Protein AF-A0A1G6QMM0-F1 (afdb_monomer_lite)

Foldseek 3Di:
DALVLLVVLQVVLQVQLVVQCVVVVHDPVDPVSVVSSVVSSVVSSCVVQPPDDVVVSVCNNCDDPPNVVPPDDD

pLDDT: mean 82.35, std 16.69, range [43.84, 97.44]

Secondary structure (DSSP, 8-state):
--HHHHHHHHHHHHHHHHHHHHHTT--TTSHHHHHHHHHHHHHHHHHHHTT--HHHHHHHHH-SGGGSSTT---

Organism: NCBI:txid416944

Sequence (74 aa):
MERKKAEHILLEAGEIADLVLNGFDMTMETHAGRALYDRAFTAYLHKEIGDLPVAELYDALNGAPDAFMATTPS

Radius of gyration: 15.38 Å; chains: 1; bounding box: 45×34×32 Å

Structure (mmCIF, N/CA/C/O backbone):
data_AF-A0A1G6QMM0-F1
#
_entry.id   AF-A0A1G6QMM0-F1
#
loop_
_atom_site.group_PDB
_atom_site.id
_atom_site.type_symbol
_atom_site.label_atom_id
_atom_site.label_alt_id
_atom_site.label_comp_id
_atom_site.label_asym_id
_atom_site.label_entity_id
_atom_site.label_seq_id
_atom_site.pdbx_PDB_ins_code
_atom_site.Cartn_x
_atom_site.Cartn_y
_atom_site.Cartn_z
_atom_site.occupancy
_atom_site.B_iso_or_equiv
_atom_site.auth_seq_id
_atom_site.auth_comp_id
_atom_site.auth_asym_id
_atom_site.auth_atom_id
_atom_site.pdbx_PDB_model_num
ATOM 1 N N . MET A 1 1 ? -11.436 -3.604 14.450 1.00 74.88 1 MET A N 1
ATOM 2 C CA . MET A 1 1 ? -10.149 -2.864 14.401 1.00 74.88 1 MET A CA 1
ATOM 3 C C . MET A 1 1 ? -10.398 -1.397 14.755 1.00 74.88 1 MET A C 1
ATOM 5 O O . MET A 1 1 ? -11.481 -0.916 14.461 1.00 74.88 1 MET A O 1
ATOM 9 N N . GLU A 1 2 ? -9.462 -0.687 15.399 1.00 83.12 2 GLU A N 1
ATOM 10 C CA . GLU A 1 2 ? -9.606 0.764 15.637 1.00 83.12 2 GLU A CA 1
ATOM 11 C C . GLU A 1 2 ? -9.252 1.576 14.383 1.00 83.12 2 GLU A C 1
ATOM 13 O O . GLU A 1 2 ? -8.271 1.260 13.708 1.00 83.12 2 GLU A O 1
ATOM 18 N N . ARG A 1 3 ? -9.985 2.665 14.116 1.00 80.81 3 ARG A N 1
ATOM 19 C CA . ARG A 1 3 ? -9.770 3.545 12.954 1.00 80.81 3 ARG A CA 1
ATOM 20 C C . ARG A 1 3 ? -8.319 4.005 12.800 1.00 80.81 3 ARG A C 1
ATOM 22 O O . ARG A 1 3 ? -7.750 3.865 11.729 1.00 80.81 3 ARG A O 1
ATOM 29 N N . LYS A 1 4 ? -7.692 4.483 13.882 1.00 83.88 4 LYS A N 1
ATOM 30 C CA . LYS A 1 4 ? -6.290 4.942 13.854 1.00 83.88 4 LYS A CA 1
ATOM 31 C C . LYS A 1 4 ? -5.319 3.837 13.436 1.00 83.88 4 LYS A C 1
ATOM 33 O O . LYS A 1 4 ? -4.342 4.107 12.749 1.00 83.88 4 LYS A O 1
ATOM 38 N N . LYS A 1 5 ? -5.592 2.592 13.840 1.00 85.25 5 LYS A N 1
ATOM 39 C CA . LYS A 1 5 ? -4.786 1.433 13.444 1.00 85.25 5 LYS A CA 1
ATOM 40 C C . LYS A 1 5 ? -4.991 1.107 11.962 1.00 85.25 5 LYS A C 1
ATOM 42 O O . LYS A 1 5 ? -4.015 0.846 11.274 1.00 85.25 5 LYS A O 1
ATOM 47 N N . ALA A 1 6 ? -6.231 1.163 11.476 1.00 85.06 6 ALA A N 1
ATOM 48 C CA . ALA A 1 6 ? -6.540 0.972 10.060 1.00 85.06 6 ALA A CA 1
ATOM 49 C C . ALA A 1 6 ? -5.864 2.032 9.170 1.00 85.06 6 ALA A C 1
ATOM 51 O O . ALA A 1 6 ? -5.234 1.686 8.175 1.00 85.06 6 ALA A O 1
ATOM 52 N N . GLU A 1 7 ? -5.936 3.308 9.563 1.00 86.81 7 GLU A N 1
ATOM 53 C CA . GLU A 1 7 ? -5.268 4.420 8.871 1.00 86.81 7 GLU A CA 1
ATOM 54 C C . GLU A 1 7 ? -3.749 4.215 8.819 1.00 86.81 7 GLU A C 1
ATOM 56 O O . GLU A 1 7 ? -3.146 4.341 7.757 1.00 86.81 7 GLU A O 1
ATOM 61 N N . HIS A 1 8 ? -3.136 3.845 9.946 1.00 90.88 8 HIS A N 1
ATOM 62 C CA . HIS A 1 8 ? -1.696 3.607 10.018 1.00 90.88 8 HIS A CA 1
ATOM 63 C C . HIS A 1 8 ? -1.242 2.460 9.106 1.00 90.88 8 HIS A C 1
ATOM 65 O O . HIS A 1 8 ? -0.300 2.639 8.341 1.00 90.88 8 HIS A O 1
ATOM 71 N N . ILE A 1 9 ? -1.955 1.330 9.116 1.00 89.81 9 ILE A N 1
ATOM 72 C CA . ILE A 1 9 ? -1.637 0.168 8.272 1.00 89.81 9 ILE A CA 1
ATOM 73 C C . ILE A 1 9 ? -1.691 0.528 6.781 1.00 89.81 9 ILE A C 1
ATOM 75 O O . ILE A 1 9 ? -0.841 0.087 6.013 1.00 89.81 9 ILE A O 1
ATOM 79 N N . LEU A 1 10 ? -2.669 1.333 6.357 1.00 90.62 10 LEU A N 1
ATOM 80 C CA . LEU A 1 10 ? -2.795 1.745 4.955 1.00 90.62 10 LEU A CA 1
ATOM 81 C C . LEU A 1 10 ? -1.696 2.719 4.528 1.00 90.62 10 LEU A C 1
ATOM 83 O O . LEU A 1 10 ? -1.211 2.622 3.402 1.00 90.62 10 LEU A O 1
ATOM 87 N N . LEU A 1 11 ? -1.298 3.635 5.416 1.00 93.19 11 LEU A N 1
ATOM 88 C CA . LEU A 1 11 ? -0.174 4.536 5.166 1.00 93.19 11 LEU A CA 1
ATOM 89 C C . LEU A 1 11 ? 1.131 3.748 5.021 1.00 93.19 11 LEU A C 1
ATOM 91 O O . LEU A 1 11 ? 1.817 3.904 4.015 1.00 93.19 11 LEU A O 1
ATOM 95 N N . GLU A 1 12 ? 1.426 2.844 5.957 1.00 94.25 12 GLU A N 1
ATOM 96 C CA . GLU A 1 12 ? 2.634 2.012 5.892 1.00 94.25 12 GLU A CA 1
ATOM 97 C C . GLU A 1 12 ? 2.629 1.087 4.665 1.00 94.25 12 GLU A C 1
ATOM 99 O O . GLU A 1 12 ? 3.645 0.960 3.982 1.00 94.25 12 GLU A O 1
ATOM 104 N N . ALA A 1 13 ? 1.482 0.491 4.318 1.00 92.88 13 ALA A N 1
ATOM 105 C CA . ALA A 1 13 ? 1.349 -0.307 3.100 1.00 92.88 13 ALA A CA 1
ATOM 106 C C . ALA A 1 13 ? 1.672 0.513 1.841 1.00 92.88 13 ALA A C 1
ATOM 108 O O . ALA A 1 13 ? 2.349 0.014 0.938 1.00 92.88 13 ALA A O 1
ATOM 109 N N . GLY A 1 14 ? 1.213 1.768 1.792 1.00 93.50 14 GLY A N 1
ATOM 110 C CA . GLY A 1 14 ? 1.510 2.705 0.710 1.00 93.50 14 GLY A CA 1
ATOM 111 C C . GLY A 1 14 ? 2.996 3.050 0.630 1.00 93.50 14 GLY A C 1
ATOM 112 O O . GLY A 1 14 ? 3.589 2.923 -0.439 1.00 93.50 14 GLY A O 1
ATOM 113 N N . GLU A 1 15 ? 3.615 3.396 1.760 1.00 96.56 15 GLU A N 1
ATOM 114 C CA . GLU A 1 15 ? 5.046 3.723 1.838 1.00 96.56 15 GLU A CA 1
ATOM 115 C C . GLU A 1 15 ? 5.933 2.552 1.393 1.00 96.56 15 GLU A C 1
ATOM 117 O O . GLU A 1 15 ? 6.904 2.739 0.654 1.00 96.56 15 GLU A O 1
ATOM 122 N N . ILE A 1 16 ? 5.587 1.326 1.792 1.00 95.94 16 ILE A N 1
ATOM 123 C CA . ILE A 1 16 ? 6.313 0.121 1.378 1.00 95.94 16 ILE A CA 1
ATOM 124 C C . ILE A 1 16 ? 6.117 -0.158 -0.115 1.00 95.94 16 ILE A C 1
ATOM 126 O O . ILE A 1 16 ? 7.081 -0.506 -0.803 1.00 95.94 16 ILE A O 1
ATOM 130 N N . ALA A 1 17 ? 4.903 0.002 -0.639 1.00 95.62 17 ALA A N 1
ATOM 131 C CA . ALA A 1 17 ? 4.638 -0.191 -2.060 1.00 95.62 17 ALA A CA 1
ATOM 132 C C . ALA A 1 17 ? 5.377 0.842 -2.933 1.00 95.62 17 ALA A C 1
ATOM 134 O O . ALA A 1 17 ? 5.948 0.473 -3.965 1.00 95.62 17 ALA A O 1
ATOM 135 N N . ASP A 1 18 ? 5.457 2.095 -2.483 1.00 95.44 18 ASP A N 1
ATOM 136 C CA . ASP A 1 18 ? 6.249 3.147 -3.128 1.00 95.44 18 ASP A CA 1
ATOM 137 C C . ASP A 1 18 ? 7.755 2.867 -3.043 1.00 95.44 18 ASP A C 1
ATOM 139 O O . ASP A 1 18 ? 8.477 3.034 -4.030 1.00 95.44 18 ASP A O 1
ATOM 143 N N . LEU A 1 19 ? 8.251 2.378 -1.901 1.00 96.81 19 LEU A N 1
ATOM 144 C CA . LEU A 1 19 ? 9.649 1.958 -1.761 1.00 96.81 19 LEU A CA 1
ATOM 145 C C . LEU A 1 19 ? 10.003 0.845 -2.757 1.00 96.81 19 LEU A C 1
ATOM 147 O O . LEU A 1 19 ? 11.062 0.895 -3.387 1.00 96.81 19 LEU A O 1
ATOM 151 N N . VAL A 1 20 ? 9.121 -0.144 -2.923 1.00 96.12 20 VAL A N 1
ATOM 152 C CA . VAL A 1 20 ? 9.309 -1.237 -3.887 1.00 96.12 20 VAL A CA 1
ATOM 153 C C . VAL A 1 20 ? 9.310 -0.702 -5.318 1.00 96.12 20 VAL A C 1
ATOM 155 O O . VAL A 1 20 ? 10.230 -1.022 -6.068 1.00 96.12 20 VAL A O 1
ATOM 158 N N . LEU A 1 21 ? 8.341 0.137 -5.696 1.00 96.62 21 LEU A N 1
ATOM 159 C CA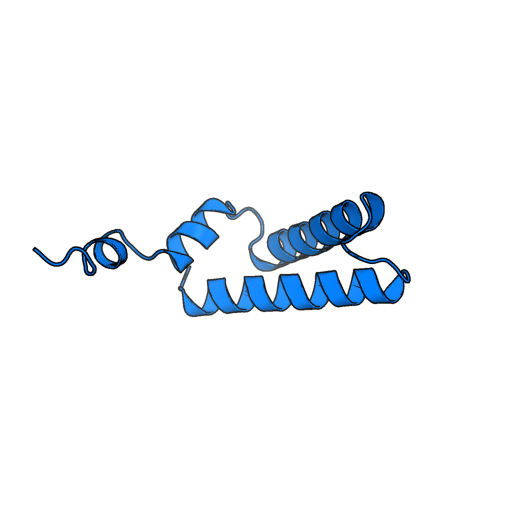 . LEU A 1 21 ? 8.312 0.779 -7.018 1.00 96.62 21 LEU A CA 1
ATOM 160 C C . LEU A 1 21 ? 9.630 1.490 -7.338 1.00 96.62 21 LEU A C 1
ATOM 162 O O . LEU A 1 21 ? 10.237 1.224 -8.377 1.00 96.62 21 LEU A O 1
ATOM 166 N N . ASN A 1 22 ? 10.093 2.330 -6.412 1.00 95.25 22 ASN A N 1
ATOM 167 C CA . ASN A 1 22 ? 11.335 3.079 -6.563 1.00 95.25 22 ASN A CA 1
ATOM 168 C C . ASN A 1 22 ? 12.555 2.150 -6.658 1.00 95.25 22 ASN A C 1
ATOM 170 O O . ASN A 1 22 ? 13.451 2.387 -7.465 1.00 95.25 22 ASN A O 1
ATOM 174 N N . GLY A 1 23 ? 12.587 1.063 -5.880 1.00 95.62 23 GLY A N 1
ATOM 175 C CA . GLY A 1 23 ? 13.674 0.080 -5.915 1.00 95.62 23 GLY A CA 1
ATOM 176 C C . GLY A 1 23 ? 13.809 -0.658 -7.252 1.00 95.62 23 GLY A C 1
ATOM 177 O O . GLY A 1 23 ? 14.906 -1.096 -7.597 1.00 95.62 23 GLY A O 1
ATOM 178 N N . PHE A 1 24 ? 12.720 -0.771 -8.014 1.00 95.12 24 PHE A N 1
ATOM 179 C CA . PHE A 1 24 ? 12.709 -1.366 -9.353 1.00 95.12 24 PHE A CA 1
ATOM 180 C C . PHE A 1 24 ? 12.754 -0.331 -10.488 1.00 95.12 24 PHE A C 1
ATOM 182 O O . PHE A 1 24 ? 12.612 -0.723 -11.646 1.00 95.12 24 PHE A O 1
ATOM 189 N N . ASP A 1 25 ? 12.952 0.955 -10.174 1.00 95.88 25 ASP A N 1
ATOM 190 C CA . ASP A 1 25 ? 12.894 2.070 -11.134 1.00 95.88 25 ASP A CA 1
ATOM 191 C C . ASP A 1 25 ? 11.592 2.053 -11.961 1.00 95.88 25 ASP A C 1
ATOM 193 O O . ASP A 1 25 ? 11.565 2.212 -13.184 1.00 95.88 25 ASP A O 1
ATOM 197 N N . MET A 1 26 ? 10.480 1.762 -11.279 1.00 95.56 26 MET A N 1
ATOM 198 C CA . MET A 1 26 ? 9.146 1.678 -11.865 1.00 95.56 26 MET A CA 1
ATOM 199 C C . MET A 1 26 ? 8.241 2.788 -11.342 1.00 95.56 26 MET A C 1
ATOM 201 O O . MET A 1 26 ? 8.397 3.290 -10.234 1.00 95.56 26 MET A O 1
ATOM 205 N N . THR A 1 27 ? 7.217 3.116 -12.130 1.00 94.69 27 THR A N 1
ATOM 206 C CA . THR A 1 27 ? 6.198 4.105 -11.766 1.00 94.69 27 THR A CA 1
ATOM 207 C C . THR A 1 27 ? 4.791 3.550 -11.975 1.00 94.69 27 THR A C 1
ATOM 209 O O . THR A 1 27 ? 4.556 2.696 -12.841 1.00 94.69 27 THR A O 1
ATOM 212 N N . MET A 1 28 ? 3.815 4.091 -11.239 1.00 94.88 28 MET A N 1
ATOM 213 C CA . MET A 1 28 ? 2.390 3.773 -11.418 1.00 94.88 28 MET A CA 1
ATOM 214 C C . MET A 1 28 ? 1.806 4.242 -12.766 1.00 94.88 28 MET A C 1
ATOM 216 O O . MET A 1 28 ? 0.656 3.935 -13.083 1.00 94.88 28 MET A O 1
ATOM 220 N N . GLU A 1 29 ? 2.561 4.963 -13.596 1.00 96.56 29 GLU A N 1
ATOM 221 C CA . GLU A 1 29 ? 2.110 5.362 -14.936 1.00 96.56 29 GLU A CA 1
ATOM 222 C C . GLU A 1 29 ? 2.060 4.161 -15.890 1.00 96.56 29 GLU A C 1
ATOM 224 O O . GLU A 1 29 ? 1.223 4.086 -16.796 1.00 96.56 29 GLU A O 1
ATOM 229 N N . THR A 1 30 ? 2.887 3.148 -15.625 1.00 95.81 30 THR A N 1
ATOM 230 C CA . THR A 1 30 ? 2.935 1.913 -16.408 1.00 95.81 30 THR A CA 1
ATOM 231 C C . THR A 1 30 ? 2.025 0.832 -15.827 1.00 95.81 30 THR A C 1
ATOM 233 O O . THR A 1 30 ? 1.774 0.767 -14.624 1.00 95.81 30 THR A O 1
ATOM 236 N N . HIS A 1 31 ? 1.551 -0.079 -16.681 1.00 96.56 31 HIS A N 1
ATOM 237 C CA . HIS A 1 31 ? 0.783 -1.238 -16.220 1.00 96.56 31 HIS A CA 1
ATOM 238 C C . HIS A 1 31 ? 1.613 -2.143 -15.294 1.00 96.56 31 HIS A C 1
ATOM 240 O O . HIS A 1 31 ? 1.101 -2.645 -14.297 1.00 96.56 31 HIS A O 1
ATOM 246 N N . ALA A 1 32 ? 2.896 -2.342 -15.612 1.00 94.31 32 ALA A N 1
ATOM 247 C CA . ALA A 1 32 ? 3.800 -3.156 -14.805 1.00 94.31 32 ALA A CA 1
ATOM 248 C C . ALA A 1 32 ? 4.019 -2.552 -13.411 1.00 94.31 32 ALA A C 1
ATOM 250 O O . ALA A 1 32 ? 3.918 -3.274 -12.423 1.00 94.31 32 ALA A O 1
ATOM 251 N N . GLY A 1 33 ? 4.225 -1.235 -13.322 1.00 96.50 33 GLY A N 1
ATOM 252 C CA . GLY A 1 33 ? 4.376 -0.555 -12.040 1.00 96.50 33 GLY A CA 1
ATOM 253 C C . GLY A 1 33 ? 3.099 -0.577 -11.202 1.00 96.50 33 GLY A C 1
ATOM 254 O O . GLY A 1 33 ? 3.170 -0.905 -10.024 1.00 96.50 33 GLY A O 1
ATOM 255 N N . ARG A 1 34 ? 1.910 -0.365 -11.789 1.00 97.44 34 ARG A N 1
ATOM 256 C CA . ARG A 1 34 ? 0.641 -0.531 -11.042 1.00 97.44 34 ARG A CA 1
ATOM 257 C C . ARG A 1 34 ? 0.470 -1.942 -10.490 1.00 97.44 34 ARG A C 1
ATOM 259 O O . ARG A 1 34 ? 0.082 -2.103 -9.341 1.00 97.44 34 ARG A O 1
ATOM 266 N N . ALA A 1 35 ? 0.793 -2.957 -11.291 1.00 96.69 35 ALA A N 1
ATOM 267 C CA . ALA A 1 35 ? 0.722 -4.346 -10.849 1.00 96.69 35 ALA A CA 1
ATOM 268 C C . ALA A 1 35 ? 1.744 -4.660 -9.742 1.00 96.69 35 ALA A C 1
ATOM 270 O O . ALA A 1 35 ? 1.462 -5.467 -8.860 1.00 96.69 35 ALA A O 1
ATOM 271 N N . LEU A 1 36 ? 2.931 -4.047 -9.783 1.00 95.81 36 LEU A N 1
ATOM 272 C CA . LEU A 1 36 ? 3.941 -4.194 -8.737 1.00 95.81 36 LEU A CA 1
ATOM 273 C C . LEU A 1 36 ? 3.508 -3.507 -7.435 1.00 95.81 36 LEU A C 1
ATOM 275 O O . LEU A 1 36 ? 3.600 -4.126 -6.376 1.00 95.81 36 LEU A O 1
ATOM 279 N N . TYR A 1 37 ? 2.990 -2.281 -7.529 1.00 96.25 37 TYR A N 1
ATOM 280 C CA . TYR A 1 37 ? 2.441 -1.531 -6.400 1.00 96.25 37 TYR A CA 1
ATOM 281 C C . TYR A 1 37 ? 1.333 -2.315 -5.701 1.00 96.25 37 TYR A C 1
ATOM 283 O O . TYR A 1 37 ? 1.430 -2.584 -4.510 1.00 96.25 37 TYR A O 1
ATOM 291 N N . ASP A 1 38 ? 0.327 -2.759 -6.458 1.00 94.56 38 ASP A N 1
AT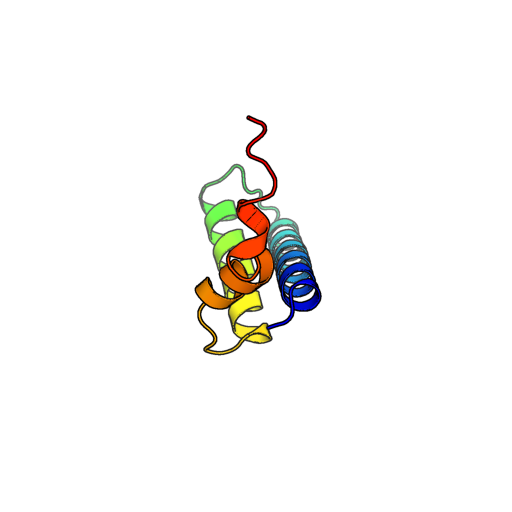OM 292 C CA . ASP A 1 38 ? -0.830 -3.485 -5.927 1.00 94.56 38 ASP A CA 1
ATOM 293 C C . ASP A 1 38 ? -0.420 -4.783 -5.213 1.00 94.56 38 ASP A C 1
ATOM 295 O O . ASP A 1 38 ? -0.896 -5.091 -4.119 1.00 94.56 38 ASP A O 1
ATOM 299 N N . ARG A 1 39 ? 0.551 -5.513 -5.778 1.00 93.88 39 ARG A N 1
ATOM 300 C CA . ARG A 1 39 ? 1.117 -6.712 -5.143 1.00 93.88 39 ARG A CA 1
ATOM 301 C C . ARG A 1 39 ? 1.843 -6.390 -3.843 1.00 93.88 39 ARG A C 1
ATOM 303 O O . ARG A 1 39 ? 1.643 -7.107 -2.867 1.00 93.88 39 ARG A O 1
ATOM 310 N N . ALA A 1 40 ? 2.689 -5.359 -3.826 1.00 94.31 40 ALA A N 1
ATOM 311 C CA . ALA A 1 40 ? 3.444 -4.971 -2.636 1.00 94.31 40 ALA A CA 1
ATOM 312 C C . ALA A 1 40 ? 2.513 -4.470 -1.523 1.00 94.31 40 ALA A C 1
ATOM 314 O O . ALA A 1 40 ? 2.614 -4.923 -0.382 1.00 94.31 40 ALA A O 1
ATOM 315 N N . PHE A 1 41 ? 1.555 -3.619 -1.885 1.00 93.44 41 PHE A N 1
ATOM 316 C CA . PHE A 1 41 ? 0.530 -3.087 -0.998 1.00 93.44 41 PHE A CA 1
ATOM 317 C C . PHE A 1 41 ? -0.318 -4.212 -0.388 1.00 93.44 41 PHE A C 1
ATOM 319 O O . PHE A 1 41 ? -0.411 -4.334 0.833 1.00 93.44 41 PHE A O 1
ATOM 326 N N . THR A 1 42 ? -0.864 -5.103 -1.222 1.00 90.56 42 THR A N 1
ATOM 327 C CA . THR A 1 42 ? -1.696 -6.231 -0.770 1.00 90.56 42 THR A CA 1
ATOM 328 C C . THR A 1 42 ? -0.905 -7.221 0.087 1.00 90.56 42 THR A C 1
ATOM 330 O O . THR A 1 42 ? -1.410 -7.701 1.102 1.00 90.56 42 THR A O 1
ATOM 333 N N . ALA A 1 43 ? 0.349 -7.510 -0.274 1.00 92.31 43 ALA A N 1
ATOM 334 C CA . ALA A 1 43 ? 1.210 -8.384 0.521 1.00 92.31 43 ALA A CA 1
ATOM 335 C C . ALA A 1 43 ? 1.488 -7.799 1.913 1.00 92.31 43 ALA A C 1
ATOM 337 O O . ALA A 1 43 ? 1.478 -8.538 2.900 1.00 92.31 43 ALA A O 1
ATOM 338 N N . TYR A 1 44 ? 1.701 -6.484 2.004 1.00 91.69 44 TYR A N 1
ATOM 339 C CA . TYR A 1 44 ? 1.884 -5.810 3.283 1.00 91.69 44 TYR A CA 1
ATOM 340 C C . TYR A 1 44 ? 0.595 -5.807 4.112 1.00 91.69 44 TYR A C 1
ATOM 342 O O . TYR A 1 44 ? 0.634 -6.150 5.292 1.00 91.69 44 TYR A O 1
ATOM 350 N N . LEU A 1 45 ? -0.556 -5.520 3.495 1.00 89.12 45 LEU A N 1
ATOM 351 C CA . LEU A 1 45 ? -1.846 -5.599 4.182 1.00 89.12 45 LEU A CA 1
ATOM 352 C C . LEU A 1 45 ? -2.073 -6.983 4.791 1.00 89.12 45 LEU A C 1
ATOM 354 O O . LEU A 1 45 ? -2.317 -7.073 5.991 1.00 89.12 45 LEU A O 1
ATOM 358 N N . HIS A 1 46 ? -1.914 -8.055 4.009 1.00 88.44 46 HIS A N 1
ATOM 359 C CA . HIS A 1 46 ? -2.040 -9.426 4.515 1.00 88.44 46 HIS A CA 1
ATOM 360 C C . HIS A 1 46 ? -1.043 -9.745 5.635 1.00 88.44 46 HIS A C 1
ATOM 362 O O . HIS A 1 46 ? -1.376 -10.488 6.554 1.00 88.44 46 HIS A O 1
ATOM 368 N N . LYS A 1 47 ? 0.171 -9.184 5.601 1.00 89.12 47 LYS A N 1
ATOM 369 C CA . LYS A 1 47 ? 1.143 -9.356 6.687 1.00 89.12 47 LYS A CA 1
ATOM 370 C C . LYS A 1 47 ? 0.655 -8.726 7.996 1.00 89.12 47 LYS A C 1
ATOM 372 O O . LYS A 1 47 ? 0.824 -9.335 9.049 1.00 89.12 47 LYS A O 1
ATOM 377 N N . GLU A 1 48 ? 0.071 -7.532 7.937 1.00 87.44 48 GLU A N 1
ATOM 378 C CA . GLU A 1 48 ? -0.326 -6.773 9.131 1.00 87.44 48 GLU A CA 1
ATOM 379 C C . GLU A 1 48 ? -1.694 -7.178 9.696 1.00 87.44 48 GLU A C 1
ATOM 381 O O . GLU A 1 48 ? -1.900 -7.139 10.913 1.00 87.44 48 GLU A O 1
ATOM 386 N N . ILE A 1 49 ? -2.638 -7.580 8.840 1.00 83.69 49 ILE A N 1
ATOM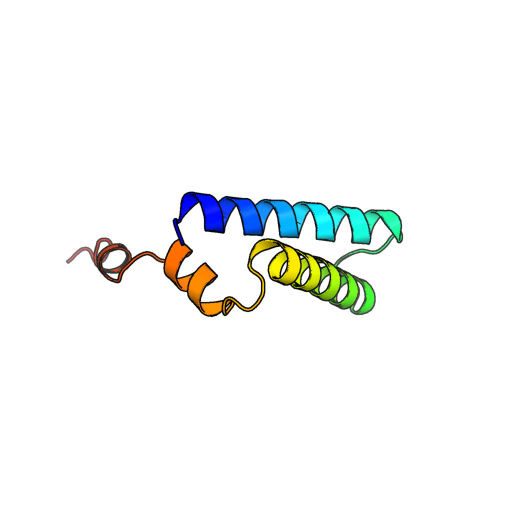 387 C CA . ILE A 1 49 ? -4.003 -7.942 9.262 1.00 83.69 49 ILE A CA 1
ATOM 388 C C . ILE A 1 49 ? -4.272 -9.453 9.224 1.00 83.69 49 ILE A C 1
ATOM 390 O O . ILE A 1 49 ? -5.291 -9.896 9.749 1.00 83.69 49 ILE A O 1
ATOM 394 N N . GLY A 1 50 ? -3.367 -10.255 8.655 1.00 84.19 50 GLY A N 1
ATOM 395 C CA . GLY A 1 50 ? -3.546 -11.699 8.500 1.00 84.19 50 GLY A CA 1
ATOM 396 C C . GLY A 1 50 ? -4.719 -12.033 7.576 1.00 84.19 50 GLY A C 1
ATOM 397 O O . GLY A 1 50 ? -4.868 -11.441 6.510 1.00 84.19 50 GLY A O 1
ATOM 398 N N . ASP A 1 51 ? -5.572 -12.958 8.022 1.00 80.12 51 ASP A N 1
ATOM 399 C CA . ASP A 1 51 ? -6.79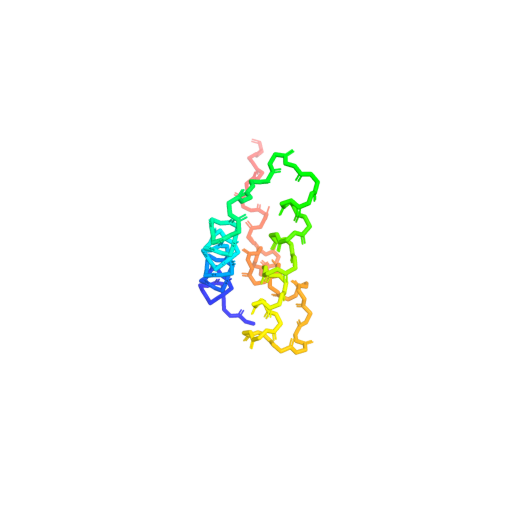0 -13.381 7.312 1.00 80.12 51 ASP A CA 1
ATOM 400 C C . ASP A 1 51 ? -7.970 -12.406 7.482 1.00 80.12 51 ASP A C 1
ATOM 402 O O . ASP A 1 51 ? -9.085 -12.695 7.040 1.00 80.12 51 ASP A O 1
ATOM 406 N N . LEU A 1 52 ? -7.764 -11.266 8.155 1.00 74.25 52 LEU A N 1
ATOM 407 C CA . LEU A 1 52 ? -8.818 -10.272 8.324 1.00 74.25 52 LEU A CA 1
ATOM 408 C C . LEU A 1 52 ? -9.267 -9.766 6.942 1.00 74.25 52 LEU A C 1
ATOM 410 O O . LEU A 1 52 ? -8.426 -9.337 6.144 1.00 74.25 52 LEU A O 1
ATOM 414 N N . PRO A 1 53 ? -10.576 -9.759 6.642 1.00 77.19 53 PRO A N 1
ATOM 415 C CA . PRO A 1 53 ? -11.060 -9.227 5.381 1.00 77.19 53 PRO A CA 1
ATOM 416 C C . PRO A 1 53 ? -10.674 -7.755 5.231 1.00 77.19 53 PRO A C 1
ATOM 418 O O . PRO A 1 53 ? -10.875 -6.956 6.143 1.00 77.19 53 PRO A O 1
ATOM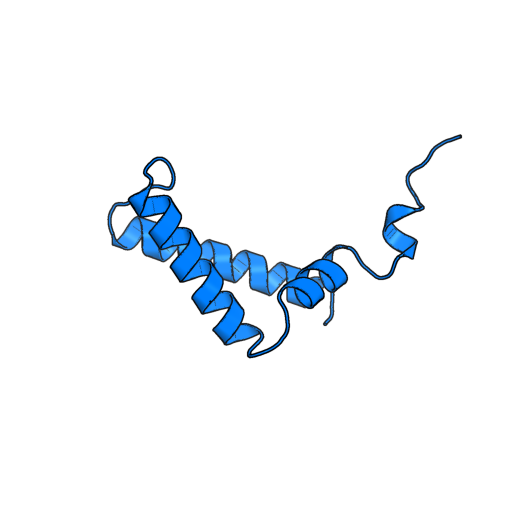 421 N N . VAL A 1 54 ? -10.228 -7.355 4.037 1.00 73.75 54 VAL A N 1
ATOM 422 C CA . VAL A 1 54 ? -9.990 -5.936 3.706 1.00 73.75 54 VAL A CA 1
ATOM 423 C C . VAL A 1 54 ? -11.262 -5.091 3.918 1.00 73.75 54 VAL A C 1
ATOM 425 O O . VAL A 1 54 ? -11.181 -3.909 4.236 1.00 73.75 54 VAL A O 1
ATOM 428 N N . ALA A 1 55 ? -12.451 -5.701 3.834 1.00 75.75 55 ALA A N 1
ATOM 429 C CA . ALA A 1 55 ? -13.717 -5.062 4.196 1.00 75.75 55 ALA A CA 1
ATOM 430 C C . ALA A 1 55 ? -13.726 -4.522 5.640 1.00 75.75 55 ALA A C 1
ATOM 432 O O . ALA A 1 55 ? -14.212 -3.422 5.868 1.00 75.75 55 ALA A O 1
ATOM 433 N N . GLU A 1 56 ? -13.107 -5.218 6.598 1.00 72.00 56 GLU A N 1
ATOM 434 C CA . GLU A 1 56 ? -13.029 -4.748 7.986 1.00 72.00 56 GLU A CA 1
ATOM 435 C C . GLU A 1 56 ? -12.075 -3.555 8.165 1.00 72.00 56 GLU A C 1
ATOM 437 O O . GLU A 1 56 ? -12.274 -2.736 9.066 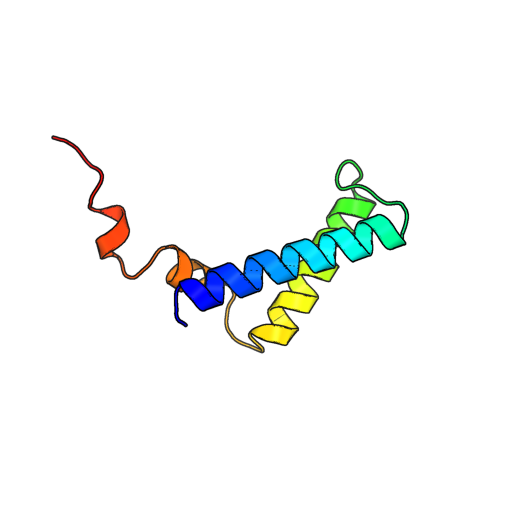1.00 72.00 56 GLU A O 1
ATOM 442 N N . LEU A 1 57 ? -11.054 -3.420 7.306 1.00 78.00 57 LEU A N 1
ATOM 443 C CA . LEU A 1 57 ? -10.243 -2.198 7.217 1.00 78.00 57 LEU A CA 1
ATOM 444 C C . LEU A 1 57 ? -11.110 -1.027 6.738 1.00 78.00 57 LEU A C 1
ATOM 446 O O . LEU A 1 57 ? -11.079 0.042 7.346 1.00 78.00 57 LEU A O 1
ATOM 450 N N . TYR A 1 58 ? -11.916 -1.233 5.693 1.00 75.25 58 TYR A N 1
ATOM 451 C CA . TYR A 1 58 ? -12.839 -0.213 5.187 1.00 75.25 58 TYR A CA 1
ATOM 452 C C . TYR A 1 58 ? -13.911 0.173 6.211 1.00 75.25 58 TYR A C 1
ATOM 454 O O . TYR A 1 58 ? -14.173 1.363 6.387 1.00 75.25 58 TYR A O 1
ATOM 462 N N . ASP A 1 59 ? -14.479 -0.792 6.930 1.00 77.81 59 ASP A N 1
ATOM 463 C CA . ASP A 1 59 ? -15.458 -0.538 7.991 1.00 77.81 59 ASP A CA 1
ATOM 464 C C . ASP A 1 59 ? -14.834 0.244 9.157 1.00 77.81 59 ASP A C 1
ATOM 466 O O . ASP A 1 59 ? -15.446 1.165 9.701 1.00 77.81 59 ASP A O 1
ATOM 470 N N . ALA A 1 60 ? -13.580 -0.054 9.516 1.00 78.44 60 ALA A N 1
ATOM 471 C CA . ALA A 1 60 ? -12.853 0.693 10.541 1.00 78.44 60 ALA A CA 1
ATOM 472 C C . ALA A 1 60 ? -12.542 2.142 10.119 1.00 78.44 60 ALA A C 1
ATOM 474 O O . ALA A 1 60 ? -12.530 3.032 10.973 1.00 78.44 60 ALA A O 1
ATOM 475 N N . LEU A 1 61 ? -12.309 2.394 8.826 1.00 75.56 61 LEU A N 1
ATOM 476 C CA . LEU A 1 61 ? -12.083 3.737 8.278 1.00 75.56 61 LEU A CA 1
ATOM 477 C C . LEU A 1 61 ? -13.368 4.560 8.166 1.00 75.56 61 LEU A C 1
ATOM 479 O O . LEU A 1 61 ? -13.386 5.737 8.534 1.00 75.56 61 LEU A O 1
ATOM 483 N N . ASN A 1 62 ? -14.434 3.936 7.668 1.00 72.81 62 ASN A N 1
ATOM 484 C CA . ASN A 1 62 ? -15.742 4.564 7.498 1.00 72.81 62 ASN A CA 1
ATOM 485 C C . ASN A 1 62 ? -16.480 4.735 8.827 1.00 72.81 62 ASN A C 1
ATOM 487 O O . ASN A 1 62 ? -17.385 5.562 8.927 1.00 72.81 62 ASN A O 1
ATOM 491 N N . GLY A 1 63 ? -16.039 4.008 9.854 1.00 55.81 63 GLY A N 1
ATOM 492 C CA . GLY A 1 63 ? -16.669 3.979 11.155 1.00 55.81 63 GLY A CA 1
ATOM 493 C C . GLY A 1 63 ? -17.990 3.223 11.103 1.00 55.81 63 GLY A C 1
ATOM 494 O O . GLY A 1 63 ? -18.660 3.120 10.079 1.00 55.81 63 GLY A O 1
ATOM 495 N N . ALA A 1 64 ? -18.397 2.734 12.265 1.00 52.97 64 ALA A N 1
ATOM 496 C CA . ALA A 1 64 ? -19.785 2.402 12.526 1.00 52.97 64 ALA A CA 1
ATOM 497 C C . ALA A 1 64 ? -20.743 3.447 11.887 1.00 52.97 64 ALA A C 1
ATOM 499 O O . ALA A 1 64 ? -20.409 4.637 11.875 1.00 52.97 64 ALA A O 1
ATOM 500 N N . PRO A 1 65 ? -21.913 3.024 11.371 1.00 48.16 65 PRO A N 1
ATOM 501 C CA . PRO A 1 65 ? -22.787 3.766 10.443 1.00 48.16 65 PRO A CA 1
ATOM 502 C C . PRO A 1 65 ? -23.220 5.196 10.835 1.00 48.16 65 PRO A C 1
ATOM 504 O O . PRO A 1 65 ? -23.795 5.901 10.008 1.00 48.16 65 PRO A O 1
ATOM 507 N N . ASP A 1 66 ? -22.912 5.670 12.040 1.00 48.38 66 ASP A N 1
ATOM 508 C CA . ASP A 1 66 ? -23.226 7.022 12.510 1.00 48.38 66 ASP A CA 1
ATOM 509 C C . ASP A 1 66 ? -22.343 8.124 11.884 1.00 48.38 66 ASP A C 1
ATOM 511 O O . ASP A 1 66 ? -22.722 9.296 11.892 1.00 48.38 66 ASP A O 1
ATOM 515 N N . ALA A 1 67 ? -21.183 7.793 11.302 1.00 43.84 67 ALA A N 1
ATOM 516 C CA . ALA A 1 67 ? -20.249 8.801 10.779 1.00 43.84 67 ALA A CA 1
ATOM 517 C C . ALA A 1 67 ? -20.670 9.429 9.430 1.00 43.84 67 ALA A C 1
ATOM 519 O O . ALA A 1 67 ? -20.277 10.558 9.137 1.00 43.84 67 ALA A O 1
ATOM 520 N N . PHE A 1 68 ? -21.499 8.747 8.629 1.00 47.19 68 PHE A N 1
ATOM 521 C CA . PHE A 1 68 ? -21.976 9.247 7.328 1.00 47.19 68 PHE A CA 1
ATOM 522 C C . PHE A 1 68 ? -23.344 9.950 7.386 1.00 47.19 68 PHE A C 1
ATOM 524 O O . PHE A 1 68 ? -23.753 10.564 6.403 1.00 47.19 68 PHE A O 1
ATOM 531 N N . MET A 1 69 ? -24.047 9.923 8.527 1.00 45.69 69 MET A N 1
ATOM 532 C CA . MET A 1 69 ? -25.315 10.654 8.687 1.00 45.69 69 MET A CA 1
ATOM 533 C C . MET A 1 69 ? -25.135 12.140 9.049 1.00 45.69 69 MET A C 1
ATOM 535 O O . MET A 1 69 ? -26.080 12.916 8.923 1.00 45.69 69 MET A O 1
ATOM 539 N N . ALA A 1 70 ? -23.936 12.577 9.449 1.00 47.97 70 ALA A N 1
ATOM 540 C CA . ALA A 1 70 ? -23.711 13.930 9.971 1.00 47.97 70 ALA A CA 1
ATOM 541 C C . ALA A 1 70 ? -23.503 15.036 8.911 1.00 47.97 70 ALA A C 1
ATOM 543 O O . ALA A 1 70 ? -23.259 16.183 9.284 1.00 47.97 70 ALA A O 1
ATOM 544 N N . THR A 1 71 ? -23.605 14.754 7.607 1.00 47.16 71 THR A N 1
ATOM 545 C CA . THR A 1 71 ? -23.387 15.777 6.560 1.00 47.16 71 THR A CA 1
ATOM 546 C C . THR A 1 71 ? -24.493 15.851 5.513 1.00 47.16 71 THR A C 1
ATOM 548 O O . THR A 1 71 ? -24.211 16.100 4.343 1.00 47.16 71 THR A O 1
ATOM 551 N N . THR A 1 72 ? -25.755 15.691 5.918 1.00 46.38 72 THR A N 1
ATOM 552 C CA . THR A 1 72 ? -26.875 16.163 5.086 1.00 46.38 72 THR A CA 1
ATOM 553 C C . THR A 1 72 ? -27.452 17.430 5.721 1.00 46.38 72 THR A C 1
ATOM 555 O O . THR A 1 72 ? -28.227 17.319 6.669 1.00 46.38 72 THR A O 1
ATOM 558 N N . PRO A 1 73 ? -27.048 18.640 5.290 1.00 49.88 73 PRO A N 1
ATOM 559 C CA . PRO A 1 73 ? -27.771 19.845 5.666 1.00 49.88 73 PRO A CA 1
ATOM 560 C C . PRO A 1 73 ? -29.131 19.858 4.950 1.00 49.88 73 PRO A C 1
ATOM 562 O O . PRO A 1 73 ? -29.188 19.670 3.733 1.00 49.88 73 PRO A O 1
ATOM 565 N N . SER A 1 74 ? -30.201 20.026 5.733 1.00 45.84 74 SER A N 1
ATOM 566 C CA . SER A 1 74 ? -31.570 20.302 5.270 1.00 45.84 74 SER A CA 1
ATOM 567 C C . SER A 1 74 ? -31.691 21.633 4.535 1.00 45.84 74 SER A C 1
ATOM 569 O O . SER A 1 74 ? -30.918 22.562 4.867 1.00 45.84 74 SER A O 1
#